Protein AF-A0A4S8PG21-F1 (afdb_monomer_lite)

InterPro domains:
  IPR003694 NAD(+) synthetase [TIGR00552] (1-95)
  IPR003694 NAD(+) synthetase [cd00553] (1-91)
  IPR014729 Rossmann-like alpha/beta/alpha sandwich fold [G3DSA:3.40.50.620] (1-98)
  IPR022310 NAD/GMP synthase [PF02540] (1-94)

Organism: NCBI:txid538378

pLDDT: mean 97.31, std 2.38, range [79.06, 98.81]

Structure (mmCIF, N/CA/C/O backbone):
data_AF-A0A4S8PG21-F1
#
_entry.id   AF-A0A4S8PG21-F1
#
loop_
_atom_site.group_PDB
_atom_site.id
_atom_site.type_symbol
_atom_site.label_atom_id
_atom_site.label_alt_id
_atom_site.label_comp_id
_atom_site.label_asym_id
_atom_site.label_entity_id
_atom_site.label_seq_id
_atom_site.pdbx_PDB_ins_code
_atom_site.Cartn_x
_atom_site.Cartn_y
_atom_site.Cartn_z
_atom_site.occupancy
_atom_site.B_iso_or_equiv
_atom_site.auth_seq_id
_atom_site.auth_comp_id
_atom_site.auth_asym_id
_atom_site.auth_atom_id
_atom_site.pdbx_PDB_model_num
ATOM 1 N N . THR A 1 1 ? 5.498 -3.771 -6.763 1.00 95.38 1 THR A N 1
ATOM 2 C CA . THR A 1 1 ? 6.843 -3.939 -7.378 1.00 95.38 1 THR A CA 1
ATOM 3 C C . THR A 1 1 ? 7.235 -2.722 -8.204 1.00 95.38 1 THR A C 1
ATOM 5 O O . THR A 1 1 ? 6.399 -2.183 -8.918 1.00 95.38 1 THR A O 1
ATOM 8 N N . LYS A 1 2 ? 8.489 -2.235 -8.109 1.00 96.62 2 LYS A N 1
ATOM 9 C CA . LYS A 1 2 ? 8.955 -1.109 -8.951 1.00 96.62 2 LYS A CA 1
ATOM 10 C C . LYS A 1 2 ? 9.051 -1.593 -10.400 1.00 96.62 2 LYS A C 1
ATOM 12 O O . LYS A 1 2 ? 9.660 -2.629 -10.626 1.00 96.62 2 LYS A O 1
ATOM 17 N N . PHE A 1 3 ? 8.435 -0.863 -11.329 1.00 97.06 3 PHE A N 1
ATOM 18 C CA . PHE A 1 3 ? 8.284 -1.260 -12.739 1.00 97.06 3 PHE A CA 1
ATOM 19 C C . PHE A 1 3 ? 7.438 -2.532 -12.987 1.00 97.06 3 PHE A C 1
ATOM 21 O O . PHE A 1 3 ? 7.423 -3.031 -14.105 1.00 97.06 3 PHE A O 1
ATOM 28 N N . GLY A 1 4 ? 6.743 -3.051 -11.964 1.00 97.50 4 GLY A N 1
ATOM 29 C CA . GLY A 1 4 ? 5.756 -4.133 -12.090 1.00 97.50 4 GLY A CA 1
ATOM 30 C C . GLY A 1 4 ? 4.332 -3.576 -12.054 1.00 97.50 4 GLY A C 1
ATOM 31 O O . GLY A 1 4 ? 4.010 -2.664 -12.801 1.00 97.50 4 GLY A O 1
ATOM 32 N N . ASP A 1 5 ? 3.518 -4.035 -11.103 1.00 97.50 5 ASP A N 1
ATOM 33 C CA . ASP A 1 5 ? 2.188 -3.488 -10.770 1.00 97.50 5 ASP A CA 1
ATOM 34 C C . ASP A 1 5 ? 2.170 -1.964 -10.541 1.00 97.50 5 ASP A C 1
ATOM 36 O O . ASP A 1 5 ? 1.148 -1.319 -10.746 1.00 97.50 5 ASP A O 1
ATOM 40 N N . GLY A 1 6 ? 3.301 -1.371 -10.145 1.00 96.31 6 GLY A N 1
ATOM 41 C CA . GLY A 1 6 ? 3.429 0.079 -9.996 1.00 96.31 6 GLY A CA 1
ATOM 42 C C . GLY A 1 6 ? 3.599 0.861 -11.308 1.00 96.31 6 GLY A C 1
ATOM 43 O O . GLY A 1 6 ? 3.629 2.087 -11.256 1.00 96.31 6 GLY A O 1
ATOM 44 N N . ALA A 1 7 ? 3.768 0.200 -12.459 1.00 97.62 7 ALA A N 1
ATOM 45 C CA . ALA A 1 7 ? 3.881 0.844 -13.768 1.00 97.62 7 ALA A CA 1
ATOM 46 C C . ALA A 1 7 ? 2.523 0.839 -14.483 1.00 97.62 7 ALA A C 1
ATOM 48 O O . ALA A 1 7 ? 2.102 -0.176 -15.032 1.00 97.62 7 ALA A O 1
ATOM 49 N N . ALA A 1 8 ? 1.848 1.985 -14.476 1.00 97.75 8 ALA A N 1
ATOM 50 C CA . ALA A 1 8 ? 0.565 2.193 -15.138 1.00 97.75 8 ALA A CA 1
ATOM 51 C C . ALA A 1 8 ? 0.458 3.638 -15.643 1.00 97.75 8 ALA A C 1
ATOM 53 O O . ALA A 1 8 ? 1.103 4.532 -15.094 1.00 97.75 8 ALA A O 1
ATOM 54 N N . ASP A 1 9 ? -0.395 3.868 -16.642 1.00 98.38 9 ASP A N 1
ATOM 55 C CA . ASP A 1 9 ? -0.626 5.208 -17.198 1.00 98.38 9 ASP A CA 1
ATOM 56 C C . ASP A 1 9 ? -1.527 6.070 -16.298 1.00 98.38 9 ASP A C 1
ATOM 58 O O . ASP A 1 9 ? -1.355 7.285 -16.204 1.00 98.38 9 ASP A O 1
ATOM 62 N N . VAL A 1 10 ? -2.500 5.447 -15.620 1.00 98.25 10 VAL A N 1
ATOM 63 C CA . VAL A 1 10 ? -3.492 6.120 -14.766 1.00 98.25 10 VAL A CA 1
ATOM 64 C C . VAL A 1 10 ? -3.705 5.328 -13.477 1.00 98.25 10 VAL A C 1
ATOM 66 O O . VAL A 1 10 ? -3.751 4.100 -13.490 1.00 98.25 10 VAL A O 1
ATOM 69 N N . LEU A 1 11 ? -3.883 6.039 -12.359 1.00 97.94 11 LEU A N 1
ATOM 70 C CA . LEU A 1 11 ? -4.090 5.468 -11.024 1.00 97.94 11 LEU A CA 1
ATOM 71 C C . LEU A 1 11 ? -5.439 5.929 -10.430 1.00 97.94 11 LEU A C 1
ATOM 73 O O . LEU A 1 11 ? -5.459 6.835 -9.595 1.00 97.94 11 LEU A O 1
ATOM 77 N N . PRO A 1 12 ? -6.581 5.328 -10.824 1.00 97.75 12 PRO A N 1
ATOM 78 C CA . PRO A 1 12 ? -7.916 5.810 -10.437 1.00 97.75 12 PRO A CA 1
ATOM 79 C C . PRO A 1 12 ? -8.229 5.655 -8.941 1.00 97.75 12 PRO A C 1
ATOM 81 O O . PRO A 1 12 ? -9.135 6.303 -8.431 1.00 97.75 12 PRO A O 1
ATOM 84 N N . LEU A 1 13 ? -7.481 4.803 -8.236 1.00 98.06 13 LEU A N 1
ATOM 85 C CA . LEU A 1 13 ? -7.642 4.563 -6.799 1.00 98.06 13 LEU A CA 1
ATOM 86 C C . LEU A 1 13 ? -6.684 5.404 -5.938 1.00 98.06 13 LEU A C 1
ATOM 88 O O . LEU A 1 13 ? -6.648 5.235 -4.720 1.00 98.06 13 LEU A O 1
ATOM 92 N N . SER A 1 14 ? -5.878 6.279 -6.551 1.00 97.50 14 SER A N 1
ATOM 93 C CA . SER A 1 14 ? -4.897 7.092 -5.830 1.00 97.50 14 SER A CA 1
ATOM 94 C C . SER A 1 14 ? -5.567 7.949 -4.748 1.00 97.50 14 SER A C 1
ATOM 96 O O . SER A 1 14 ? -6.588 8.589 -4.990 1.00 97.50 14 SER A O 1
ATOM 98 N N . GLY A 1 15 ? -4.989 7.953 -3.544 1.00 96.94 15 GLY A N 1
ATOM 99 C CA . GLY A 1 15 ? -5.501 8.693 -2.385 1.00 96.94 15 GLY A CA 1
ATOM 100 C C . GLY A 1 15 ? -6.585 7.979 -1.566 1.0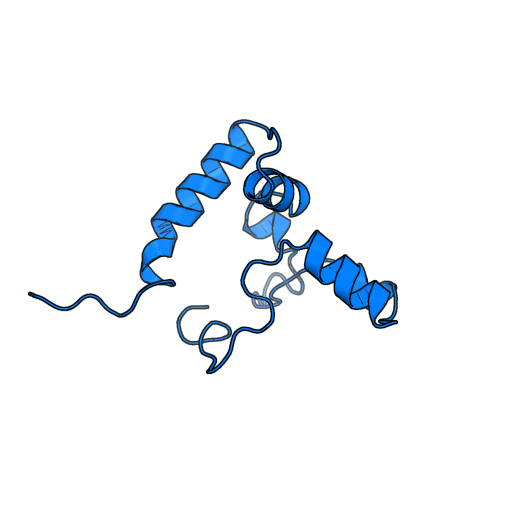0 96.94 15 GLY A C 1
ATOM 101 O O . GLY A 1 15 ? -6.985 8.496 -0.522 1.00 96.94 15 GLY A O 1
ATOM 102 N N . LEU A 1 16 ? -7.057 6.800 -1.984 1.00 98.56 16 LEU A N 1
ATOM 103 C CA . LEU A 1 16 ? -8.008 6.008 -1.200 1.00 98.56 16 LEU A CA 1
ATOM 104 C C . LEU A 1 16 ? -7.288 5.090 -0.201 1.00 98.56 16 LEU A C 1
ATOM 106 O O . LEU A 1 16 ? -6.348 4.381 -0.557 1.00 98.56 16 LEU A O 1
ATOM 110 N N . THR A 1 17 ? -7.777 5.068 1.042 1.00 98.75 17 THR A N 1
ATOM 111 C CA . THR A 1 17 ? -7.426 4.058 2.055 1.00 98.75 17 THR A CA 1
ATOM 112 C C . THR A 1 17 ? -8.056 2.706 1.712 1.00 98.75 17 THR A C 1
ATOM 114 O O . THR A 1 17 ? -8.999 2.632 0.912 1.00 98.75 17 THR A O 1
ATOM 117 N N . LYS A 1 18 ? -7.569 1.607 2.298 1.00 98.56 18 LYS A N 1
ATOM 118 C CA . LYS A 1 18 ? -8.052 0.255 1.982 1.00 98.56 18 LYS A CA 1
ATOM 119 C C . LYS A 1 18 ? -9.542 0.118 2.279 1.00 98.56 18 LYS A C 1
ATOM 121 O O . LYS A 1 18 ? -10.284 -0.394 1.438 1.00 98.56 18 LYS A O 1
ATOM 126 N N . ARG A 1 19 ? -10.007 0.637 3.415 1.00 98.56 19 ARG A N 1
ATOM 127 C CA . ARG A 1 19 ? -11.428 0.679 3.783 1.00 98.56 19 ARG A CA 1
ATOM 128 C C . ARG A 1 19 ? -12.265 1.515 2.819 1.00 98.56 19 ARG A C 1
ATOM 130 O O . ARG A 1 19 ? -13.393 1.133 2.530 1.00 98.56 19 ARG A O 1
ATOM 137 N N . ARG A 1 20 ? -11.724 2.600 2.250 1.00 98.62 20 ARG A N 1
ATOM 138 C CA . ARG A 1 20 ? -12.424 3.395 1.223 1.00 98.62 20 ARG A CA 1
ATOM 139 C C . ARG A 1 20 ? -12.539 2.647 -0.100 1.00 98.62 20 ARG A C 1
ATOM 141 O O . ARG A 1 20 ? -13.588 2.718 -0.731 1.00 98.62 20 ARG A O 1
ATOM 148 N N . VAL A 1 21 ? -11.515 1.887 -0.494 1.00 98.56 21 VAL A N 1
ATOM 149 C CA . VAL A 1 21 ? -11.601 0.988 -1.659 1.00 98.56 21 VAL A CA 1
ATOM 150 C C . VAL A 1 21 ? -12.678 -0.078 -1.439 1.00 98.56 21 VAL A C 1
ATOM 152 O O . VAL A 1 21 ? -13.488 -0.305 -2.335 1.00 98.56 21 VAL A O 1
ATOM 155 N N . ARG A 1 22 ? -12.744 -0.688 -0.243 1.00 98.56 22 ARG A N 1
ATOM 156 C CA . ARG A 1 22 ? -13.818 -1.637 0.104 1.00 98.56 22 ARG A CA 1
ATOM 157 C C . ARG A 1 22 ? -15.199 -0.974 0.037 1.00 98.56 22 ARG A C 1
ATOM 159 O O . ARG A 1 22 ? -16.075 -1.505 -0.632 1.00 98.56 22 ARG A O 1
ATOM 166 N N . GLY A 1 23 ? -15.361 0.212 0.628 1.00 98.50 23 GLY A N 1
ATOM 167 C CA . GLY A 1 23 ? -16.625 0.955 0.595 1.00 98.50 23 GLY A CA 1
ATOM 168 C C . GLY A 1 23 ? -17.079 1.328 -0.821 1.00 98.50 23 GLY A C 1
ATOM 169 O O . GLY A 1 23 ? -18.260 1.206 -1.139 1.00 98.50 23 GLY A O 1
ATOM 170 N N . LEU A 1 24 ? -16.150 1.714 -1.705 1.00 98.50 24 LEU A N 1
ATOM 171 C CA . LEU A 1 24 ? -16.455 1.940 -3.121 1.00 98.50 24 LEU A CA 1
ATOM 172 C C . LEU A 1 24 ? -16.913 0.647 -3.809 1.00 98.50 24 LEU A C 1
ATOM 174 O O . LEU A 1 24 ? -17.888 0.663 -4.554 1.00 98.50 24 LEU A O 1
ATOM 178 N N . ALA A 1 25 ? -16.236 -0.473 -3.555 1.00 98.50 25 ALA A N 1
ATOM 179 C CA . ALA A 1 25 ? -16.601 -1.757 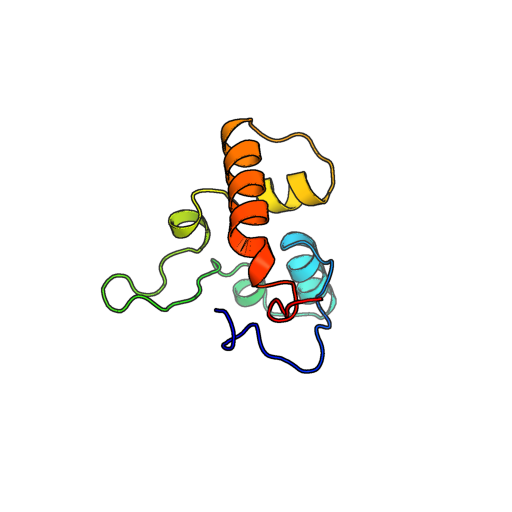-4.141 1.00 98.50 25 ALA A CA 1
ATOM 180 C C . ALA A 1 25 ? -17.991 -2.233 -3.675 1.00 98.50 25 ALA A C 1
ATOM 182 O O . ALA A 1 25 ? -18.787 -2.671 -4.504 1.00 98.50 25 ALA A O 1
ATOM 183 N N . GLU A 1 26 ? -18.322 -2.084 -2.387 1.00 98.31 26 GLU A N 1
ATOM 184 C CA . GLU A 1 26 ? -19.672 -2.362 -1.871 1.00 98.31 26 GLU A CA 1
ATOM 185 C C . GLU A 1 26 ? -20.720 -1.459 -2.524 1.00 98.31 26 GLU A C 1
ATOM 187 O O . GLU A 1 26 ? -21.764 -1.944 -2.957 1.00 98.31 26 GLU A O 1
ATOM 192 N N . HIS A 1 27 ? -20.431 -0.159 -2.652 1.00 98.31 27 HIS A N 1
ATOM 193 C CA . HIS A 1 27 ? -21.331 0.794 -3.302 1.00 98.31 27 HIS A CA 1
ATOM 194 C C . HIS A 1 27 ? -21.623 0.426 -4.765 1.00 98.31 27 HIS A C 1
ATOM 196 O O . HIS A 1 27 ? -22.740 0.615 -5.240 1.00 98.31 27 HIS A O 1
ATOM 202 N N . LEU A 1 28 ? -20.637 -0.139 -5.466 1.00 98.44 28 LEU A N 1
ATOM 203 C CA . LEU A 1 28 ? -20.769 -0.620 -6.844 1.00 98.44 28 LEU A CA 1
ATOM 204 C C . LEU A 1 28 ? -21.383 -2.029 -6.951 1.00 98.44 28 LEU A C 1
ATOM 206 O O . LEU A 1 28 ? -21.527 -2.543 -8.059 1.00 98.44 28 LEU A O 1
ATOM 210 N N . GLY A 1 29 ? -21.753 -2.660 -5.832 1.00 98.25 29 GLY A N 1
ATOM 211 C CA . GLY A 1 29 ? -22.393 -3.976 -5.812 1.00 98.25 29 GLY A CA 1
ATOM 212 C C . GLY A 1 29 ? -21.435 -5.154 -6.001 1.00 98.25 29 GLY A C 1
ATOM 213 O O . GLY A 1 29 ? -21.861 -6.222 -6.443 1.00 98.25 29 GLY A O 1
ATOM 214 N N . ALA A 1 30 ? -20.146 -4.989 -5.689 1.00 98.38 30 ALA A N 1
ATOM 215 C CA . ALA A 1 30 ? -19.190 -6.088 -5.751 1.00 98.38 30 ALA A CA 1
ATOM 216 C C . ALA A 1 30 ? -19.531 -7.195 -4.723 1.00 98.38 30 ALA A C 1
ATOM 218 O O . ALA A 1 30 ? -19.944 -6.887 -3.600 1.00 98.38 30 ALA A O 1
ATOM 219 N N . PRO A 1 31 ? -19.326 -8.483 -5.062 1.00 98.38 3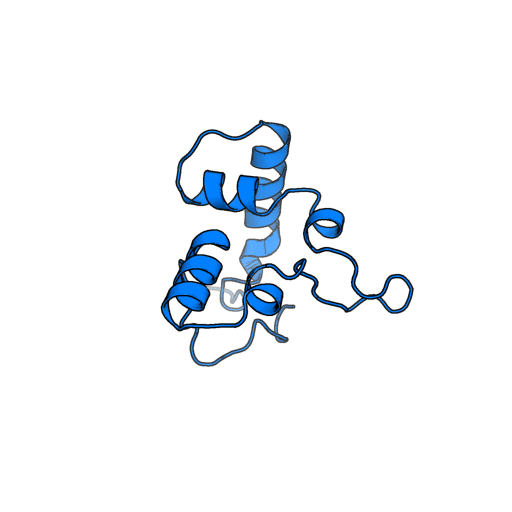1 PRO A N 1
ATOM 220 C CA . PRO A 1 31 ? -19.528 -9.596 -4.138 1.00 98.38 31 PRO A CA 1
ATOM 221 C C . PRO A 1 31 ? -18.738 -9.438 -2.832 1.00 98.38 31 PRO A C 1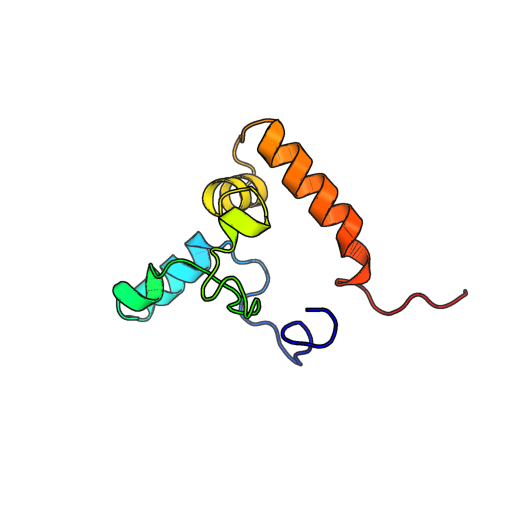
ATOM 223 O O . PRO A 1 31 ? -17.550 -9.108 -2.839 1.00 98.38 31 PRO A O 1
ATOM 226 N N . ARG A 1 32 ? -19.395 -9.692 -1.695 1.00 96.62 32 ARG A N 1
ATOM 227 C CA . ARG A 1 32 ? -18.821 -9.473 -0.356 1.00 96.62 32 ARG A CA 1
ATOM 228 C C . ARG A 1 32 ? -17.553 -10.298 -0.117 1.00 96.62 32 ARG A C 1
ATOM 230 O O . ARG A 1 32 ? -16.607 -9.810 0.490 1.00 96.62 32 ARG A O 1
ATOM 237 N N . ASP A 1 33 ? -17.525 -11.532 -0.595 1.00 97.62 33 ASP A N 1
ATOM 238 C CA . ASP A 1 33 ? -16.370 -12.428 -0.530 1.00 97.62 33 ASP A CA 1
ATOM 239 C C . ASP A 1 33 ? -15.154 -11.880 -1.293 1.00 97.62 33 ASP A C 1
ATOM 241 O O . ASP A 1 33 ? -14.028 -12.046 -0.830 1.00 97.62 33 ASP A O 1
ATOM 245 N N . LEU A 1 34 ? -15.364 -11.150 -2.394 1.00 97.19 34 LEU A N 1
ATOM 246 C CA . LEU A 1 34 ? -14.296 -10.435 -3.099 1.00 97.19 34 LEU A CA 1
ATOM 247 C C . LEU A 1 34 ? -13.866 -9.170 -2.354 1.00 97.19 34 LEU A C 1
ATOM 249 O O . LEU A 1 34 ? -12.670 -8.939 -2.177 1.00 97.19 34 LEU A O 1
ATOM 253 N N . VAL A 1 35 ? -14.825 -8.367 -1.885 1.00 98.12 35 VAL A N 1
ATOM 254 C CA . VAL A 1 35 ? -14.542 -7.115 -1.166 1.00 98.12 35 VAL A CA 1
ATOM 255 C C . VAL A 1 35 ? -13.737 -7.370 0.101 1.00 98.12 35 VAL A C 1
ATOM 257 O O . VAL A 1 35 ? -12.818 -6.607 0.396 1.00 98.12 35 VAL A O 1
ATOM 260 N N . PHE A 1 36 ? -14.070 -8.423 0.851 1.00 97.19 36 PHE A N 1
ATOM 261 C CA . PHE A 1 36 ? -13.479 -8.739 2.153 1.00 97.19 36 PHE A CA 1
ATOM 262 C C . PHE A 1 36 ? -12.420 -9.844 2.114 1.00 97.19 36 PHE A C 1
ATOM 264 O O . PHE A 1 36 ? -11.907 -10.216 3.168 1.00 97.19 36 PHE A O 1
ATOM 271 N N . LYS A 1 37 ? -12.028 -10.320 0.923 1.00 97.94 37 LYS A N 1
ATOM 272 C CA . LYS A 1 37 ? -10.912 -11.262 0.771 1.00 97.94 37 LYS A CA 1
ATOM 273 C C . LYS A 1 37 ? -9.656 -10.732 1.479 1.00 97.94 37 LYS A C 1
ATOM 275 O O . LYS A 1 37 ? -9.370 -9.528 1.442 1.00 97.94 37 LYS A O 1
ATOM 280 N N . VAL A 1 38 ? -8.912 -11.647 2.109 1.00 98.06 38 VAL A N 1
ATOM 281 C CA . VAL A 1 38 ? -7.600 -11.364 2.711 1.00 98.06 38 VAL A CA 1
ATOM 282 C C . VAL A 1 38 ? -6.652 -10.861 1.612 1.00 98.06 38 VAL A C 1
ATOM 284 O O . VAL A 1 38 ? -6.450 -11.575 0.625 1.00 98.06 38 VAL A O 1
ATOM 287 N N . PRO A 1 39 ? -6.108 -9.635 1.724 1.00 98.19 39 PRO A N 1
ATOM 288 C CA . PRO A 1 39 ? -5.182 -9.108 0.729 1.00 98.19 39 PRO A CA 1
ATOM 289 C C . PRO A 1 39 ? -3.860 -9.881 0.721 1.00 98.19 39 PRO A C 1
ATOM 291 O O . PRO A 1 39 ? -3.302 -10.191 1.775 1.00 98.19 39 PRO A O 1
ATOM 294 N N . THR A 1 40 ? -3.378 -10.188 -0.477 1.00 97.88 40 THR A N 1
ATOM 295 C CA . THR A 1 40 ? -2.096 -10.853 -0.712 1.00 97.88 40 THR A CA 1
ATOM 296 C C . THR A 1 40 ? -1.577 -10.476 -2.096 1.00 97.88 40 THR A C 1
ATOM 298 O O . THR A 1 40 ? -2.363 -10.357 -3.043 1.00 97.88 40 THR A O 1
ATOM 301 N N . ALA A 1 41 ? -0.261 -10.311 -2.220 1.00 96.56 41 ALA A N 1
ATOM 302 C CA . ALA A 1 41 ? 0.420 -10.190 -3.506 1.00 96.56 41 ALA A CA 1
ATOM 303 C C . ALA A 1 41 ? 0.634 -11.543 -4.217 1.00 96.56 41 ALA A C 1
ATOM 305 O O . ALA A 1 41 ? 0.864 -11.545 -5.423 1.00 96.56 41 ALA A O 1
ATOM 306 N N . ASP A 1 42 ? 0.568 -12.661 -3.481 1.00 96.31 42 ASP A N 1
ATOM 307 C CA . ASP A 1 42 ? 0.730 -14.036 -3.985 1.00 96.31 42 ASP A CA 1
ATOM 308 C C . ASP A 1 42 ? 1.986 -14.254 -4.859 1.00 96.31 42 ASP A C 1
ATOM 310 O O . ASP A 1 42 ? 1.919 -14.746 -5.983 1.00 96.31 42 ASP A O 1
ATOM 314 N N . LEU A 1 43 ? 3.152 -13.825 -4.356 1.00 93.19 43 LEU A N 1
ATOM 315 C CA . LEU A 1 43 ? 4.421 -13.848 -5.106 1.00 93.19 43 LEU A CA 1
ATOM 316 C C . LEU A 1 43 ? 5.427 -14.910 -4.630 1.00 93.19 43 LEU A C 1
ATOM 318 O O . LEU A 1 43 ? 6.395 -15.186 -5.337 1.00 93.19 43 LEU A O 1
ATOM 322 N N . GLU A 1 44 ? 5.257 -15.460 -3.425 1.00 91.25 44 GLU A N 1
ATOM 323 C CA . GLU A 1 44 ? 6.224 -16.369 -2.796 1.00 91.25 44 GLU A CA 1
ATOM 324 C C . GLU A 1 44 ? 5.854 -17.834 -3.094 1.00 91.25 44 GLU A C 1
ATOM 326 O O . GLU A 1 44 ? 4.883 -18.346 -2.545 1.00 91.25 44 GLU A O 1
ATOM 331 N N . SER A 1 45 ? 6.638 -18.541 -3.922 1.00 93.38 45 SER A N 1
ATOM 332 C CA . SER A 1 45 ? 6.378 -19.960 -4.246 1.00 93.38 45 SER A CA 1
ATOM 333 C C . SER A 1 45 ? 6.368 -20.873 -3.015 1.00 93.38 45 SER A C 1
ATOM 335 O O . SER A 1 45 ? 5.588 -21.820 -2.955 1.00 93.38 45 SER A O 1
ATOM 337 N N . ASP A 1 46 ? 7.218 -20.572 -2.030 1.00 94.94 46 ASP A N 1
ATOM 338 C CA . ASP A 1 46 ? 7.348 -21.354 -0.794 1.00 94.94 46 ASP A CA 1
ATOM 339 C C . ASP A 1 46 ? 6.311 -20.952 0.275 1.00 94.94 46 ASP A C 1
ATOM 341 O O . ASP A 1 46 ? 6.186 -21.615 1.305 1.00 94.94 46 ASP A O 1
ATOM 345 N N . ALA A 1 47 ? 5.558 -19.873 0.036 1.00 93.31 47 ALA A N 1
ATOM 346 C CA . ALA A 1 47 ? 4.518 -19.357 0.922 1.00 93.31 47 ALA A CA 1
ATOM 347 C C . ALA A 1 47 ? 3.368 -18.738 0.094 1.00 93.31 47 ALA A C 1
ATOM 349 O O . ALA A 1 47 ? 3.191 -17.514 0.084 1.00 93.31 47 ALA A O 1
ATOM 350 N N . PRO A 1 48 ? 2.583 -19.565 -0.623 1.00 95.25 48 PRO A N 1
ATOM 351 C CA . PRO A 1 48 ? 1.506 -19.079 -1.478 1.00 95.25 48 PRO A CA 1
ATOM 352 C C . PRO A 1 48 ? 0.434 -18.354 -0.662 1.00 95.25 48 PRO A C 1
ATOM 354 O O . PRO A 1 48 ? 0.147 -18.720 0.480 1.00 95.25 48 PRO A O 1
ATOM 357 N N . LEU A 1 49 ? -0.179 -17.335 -1.266 1.00 95.81 49 LEU A N 1
ATOM 358 C CA . LEU A 1 49 ? -1.234 -16.504 -0.676 1.00 95.81 49 LEU A CA 1
ATOM 359 C C . LEU A 1 49 ? -0.860 -15.868 0.670 1.00 95.81 49 LEU A C 1
ATOM 361 O O . LEU A 1 49 ? -1.746 -15.533 1.461 1.00 95.81 49 LEU A O 1
ATOM 365 N N . ARG A 1 50 ? 0.440 -15.682 0.935 1.00 97.00 50 ARG A N 1
ATOM 366 C CA . ARG A 1 50 ? 0.915 -15.052 2.165 1.00 97.00 50 ARG A CA 1
ATOM 367 C C . ARG A 1 50 ? 0.241 -13.683 2.357 1.00 97.00 50 ARG A C 1
ATOM 369 O O . ARG A 1 50 ? 0.339 -12.846 1.452 1.00 97.00 50 ARG A O 1
ATOM 376 N N . PRO A 1 51 ? -0.448 -13.444 3.487 1.00 97.88 51 PRO A N 1
ATOM 377 C CA . PRO A 1 51 ? -1.136 -12.184 3.735 1.00 97.88 51 PRO A CA 1
ATOM 378 C C . PRO A 1 51 ? -0.188 -10.989 3.710 1.00 97.88 51 PRO A C 1
ATOM 380 O O . PRO A 1 51 ? 0.920 -11.043 4.246 1.00 97.88 51 PRO A O 1
ATOM 383 N N . ASP A 1 52 ? -0.653 -9.878 3.144 1.00 97.75 52 ASP A N 1
ATOM 384 C CA . ASP A 1 52 ? 0.129 -8.639 3.101 1.00 97.75 52 ASP A CA 1
ATOM 385 C C . ASP A 1 52 ? 0.500 -8.164 4.517 1.00 97.75 52 ASP A C 1
ATOM 387 O O . ASP A 1 52 ? 1.626 -7.733 4.760 1.00 97.75 52 ASP A O 1
ATOM 391 N N . GLU A 1 53 ? -0.421 -8.290 5.474 1.00 97.94 53 GLU A N 1
ATOM 392 C CA . GLU A 1 53 ? -0.209 -7.871 6.866 1.00 97.94 53 GLU A CA 1
ATOM 393 C C . GLU A 1 53 ? 0.899 -8.679 7.561 1.00 97.94 53 GLU A C 1
ATOM 395 O O . GLU A 1 53 ? 1.661 -8.113 8.346 1.00 97.94 53 GLU A O 1
ATOM 400 N N . ASP A 1 54 ? 1.080 -9.954 7.199 1.00 96.88 54 ASP A N 1
ATOM 401 C CA . ASP A 1 54 ? 2.176 -10.795 7.702 1.00 96.88 54 ASP A CA 1
ATOM 402 C C . ASP A 1 54 ? 3.529 -10.382 7.105 1.00 96.88 54 ASP A C 1
ATOM 404 O O . ASP A 1 54 ? 4.573 -10.491 7.753 1.00 96.88 54 ASP A O 1
ATOM 408 N N . VAL A 1 55 ? 3.534 -9.916 5.853 1.00 95.44 55 VAL A N 1
ATOM 409 C CA . VAL A 1 55 ? 4.740 -9.414 5.178 1.00 95.44 55 VAL A CA 1
ATOM 410 C C . VAL A 1 55 ? 5.146 -8.059 5.757 1.00 95.44 55 VAL A C 1
ATOM 412 O O . VAL A 1 55 ? 6.318 -7.830 6.069 1.00 95.44 55 VAL A O 1
ATOM 415 N N . TYR A 1 56 ? 4.188 -7.147 5.916 1.00 94.75 56 TYR A N 1
ATOM 416 C CA . TYR A 1 56 ? 4.460 -5.789 6.374 1.00 94.75 56 TYR A CA 1
ATOM 417 C C . TYR A 1 56 ? 4.588 -5.689 7.893 1.00 94.75 56 TYR A C 1
ATOM 419 O O . TYR A 1 56 ? 5.311 -4.815 8.374 1.00 94.75 56 TYR A O 1
ATOM 427 N N . GLY A 1 57 ? 3.980 -6.592 8.661 1.00 96.94 57 GLY A N 1
ATOM 428 C CA . GLY A 1 57 ? 3.955 -6.543 10.125 1.00 96.94 57 GLY A CA 1
ATOM 429 C C . GLY A 1 57 ? 3.122 -5.382 10.679 1.00 96.94 57 GLY A C 1
ATOM 430 O O . GLY A 1 57 ? 3.414 -4.901 11.770 1.00 96.94 57 GLY A O 1
ATOM 431 N N . VAL A 1 58 ? 2.150 -4.899 9.902 1.00 98.06 58 VAL A N 1
ATOM 432 C CA . VAL A 1 58 ? 1.156 -3.873 10.259 1.00 98.06 58 VAL A CA 1
ATOM 433 C C . VAL A 1 58 ? -0.159 -4.205 9.567 1.00 98.06 58 VAL A C 1
ATOM 435 O O . VAL A 1 58 ? -0.147 -4.717 8.445 1.00 98.06 58 VAL A O 1
ATOM 438 N N . THR A 1 59 ? -1.278 -3.902 10.223 1.00 98.56 59 THR A N 1
ATOM 439 C CA . THR A 1 59 ? -2.607 -4.160 9.659 1.00 98.56 59 THR A CA 1
ATOM 440 C C . THR A 1 59 ? -3.031 -3.054 8.695 1.00 98.56 59 THR A C 1
ATOM 442 O O . THR A 1 59 ? -2.552 -1.918 8.768 1.00 98.56 59 THR A O 1
ATOM 445 N N . TYR A 1 60 ? -3.968 -3.351 7.797 1.00 98.50 60 TYR A N 1
ATOM 446 C CA . TYR A 1 60 ? -4.602 -2.324 6.976 1.00 98.50 60 TYR A CA 1
ATOM 447 C C . TYR A 1 60 ? -5.408 -1.328 7.802 1.00 98.50 60 TYR A C 1
ATOM 449 O O . TYR A 1 60 ? -5.505 -0.176 7.392 1.00 98.50 60 TYR A O 1
ATOM 457 N N . ASP A 1 61 ? -5.946 -1.730 8.954 1.00 98.56 61 ASP A N 1
ATOM 458 C CA . ASP A 1 61 ? -6.647 -0.800 9.835 1.00 98.56 61 ASP A CA 1
ATOM 459 C C . ASP A 1 61 ? -5.694 0.218 10.465 1.00 98.56 61 ASP A C 1
ATOM 461 O O . ASP A 1 61 ? -6.012 1.406 10.451 1.00 98.56 61 ASP A O 1
ATOM 465 N N . ASP A 1 62 ? -4.497 -0.199 10.897 1.00 98.62 62 ASP A N 1
ATOM 466 C CA . ASP A 1 62 ? -3.456 0.729 11.364 1.00 98.62 62 ASP A CA 1
ATOM 467 C C . ASP A 1 62 ? -3.019 1.694 10.252 1.00 98.62 62 ASP A C 1
ATOM 469 O O . ASP A 1 62 ? -2.854 2.893 10.479 1.00 98.62 62 ASP A O 1
ATOM 473 N N . ILE A 1 63 ? -2.825 1.182 9.031 1.00 98.62 63 ILE A N 1
ATOM 474 C CA . ILE A 1 63 ? -2.431 2.000 7.874 1.00 98.62 63 ILE A CA 1
ATOM 475 C C . ILE A 1 63 ? -3.531 3.007 7.527 1.00 98.62 63 ILE A C 1
ATOM 477 O O . ILE A 1 63 ? -3.243 4.181 7.287 1.00 98.62 63 ILE A O 1
ATOM 481 N N . ASP A 1 64 ? -4.785 2.567 7.493 1.00 98.81 64 ASP A N 1
ATOM 482 C CA . ASP A 1 64 ? -5.919 3.423 7.172 1.00 98.81 64 ASP A CA 1
ATOM 483 C C . ASP A 1 64 ? -6.139 4.483 8.255 1.00 98.81 64 ASP A C 1
ATOM 485 O O . ASP A 1 64 ? -6.367 5.645 7.926 1.00 98.81 64 ASP A O 1
ATOM 489 N N . ASP A 1 65 ? -6.030 4.115 9.534 1.00 98.81 65 ASP A N 1
ATOM 490 C CA . ASP A 1 65 ? -6.123 5.053 10.651 1.00 98.81 65 ASP A CA 1
ATOM 491 C C . ASP A 1 65 ? -4.997 6.091 10.602 1.00 98.81 65 ASP A C 1
ATOM 493 O O . ASP A 1 65 ? -5.275 7.288 10.698 1.00 98.81 65 ASP A O 1
ATOM 497 N N . PHE A 1 66 ? -3.757 5.670 10.336 1.00 98.62 66 PHE A N 1
ATOM 498 C CA . PHE A 1 66 ? -2.628 6.578 10.126 1.00 98.62 66 PHE A CA 1
ATOM 499 C C . PHE A 1 66 ? -2.895 7.588 9.001 1.00 98.62 66 PHE A C 1
ATOM 501 O O . PHE A 1 66 ? -2.714 8.793 9.183 1.00 98.62 66 PHE A O 1
ATOM 508 N N . LEU A 1 67 ? -3.348 7.114 7.836 1.00 98.50 67 LEU A N 1
ATOM 509 C CA . LEU A 1 67 ? -3.618 7.961 6.669 1.00 98.50 67 LEU A CA 1
ATOM 510 C C . LEU A 1 67 ? -4.841 8.872 6.859 1.00 98.50 67 LEU A C 1
ATOM 512 O O . LEU A 1 67 ? -4.936 9.915 6.213 1.00 98.50 67 LEU A O 1
ATOM 516 N N . GLU A 1 68 ? -5.766 8.504 7.745 1.00 98.44 68 GLU A N 1
ATOM 517 C CA . GLU A 1 68 ? -6.945 9.295 8.114 1.00 98.44 68 GLU A CA 1
ATOM 518 C C . GLU A 1 68 ? -6.696 10.230 9.312 1.00 98.44 68 GLU A C 1
ATOM 520 O O . GLU A 1 68 ? -7.620 10.917 9.747 1.00 98.44 68 GLU A O 1
ATOM 525 N N . GLY A 1 69 ? -5.465 10.290 9.832 1.00 98.00 69 GLY A N 1
ATOM 526 C CA . GLY A 1 69 ? -5.087 11.160 10.950 1.00 98.00 69 GLY A CA 1
ATOM 527 C C . GLY A 1 69 ? -5.626 10.704 12.309 1.00 98.00 69 GLY A C 1
ATOM 528 O O . GLY A 1 69 ? -5.733 11.508 13.235 1.00 98.00 69 GLY A O 1
ATOM 529 N N . LYS A 1 70 ? -5.995 9.428 12.432 1.00 98.62 70 LYS A N 1
ATOM 530 C CA . LY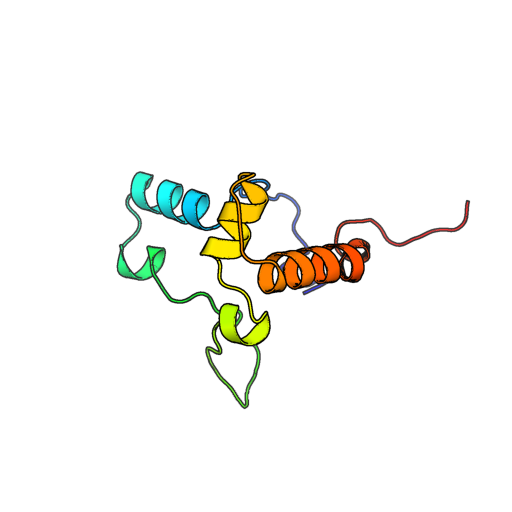S A 1 70 ? -6.440 8.807 13.681 1.00 98.62 70 LYS A CA 1
ATOM 531 C C . LYS A 1 70 ? -5.233 8.323 14.499 1.00 98.62 70 LYS A C 1
ATOM 533 O O . LYS A 1 70 ? -4.172 8.052 13.935 1.00 98.62 70 LYS A O 1
ATOM 538 N N . PRO A 1 71 ? -5.367 8.227 15.834 1.00 97.88 71 PRO A N 1
ATOM 539 C CA . PRO A 1 71 ? -4.304 7.695 16.678 1.00 97.88 71 PRO A CA 1
ATOM 540 C C . PRO A 1 71 ? -4.070 6.207 16.395 1.00 97.88 71 PRO A C 1
ATOM 542 O O . PRO A 1 71 ? -5.025 5.450 16.248 1.00 97.88 71 PRO A O 1
ATOM 545 N N . ILE A 1 72 ? -2.802 5.794 16.392 1.00 98.50 72 ILE A N 1
ATOM 546 C CA . ILE A 1 72 ? -2.375 4.396 16.251 1.00 98.50 72 ILE A CA 1
ATOM 547 C C . ILE A 1 72 ? -1.269 4.072 17.259 1.00 98.50 72 ILE A C 1
ATOM 549 O O . ILE A 1 72 ? -0.685 4.971 17.868 1.00 98.50 72 ILE A O 1
ATOM 553 N N . GLY A 1 73 ? -0.967 2.786 17.441 1.00 98.31 73 GLY A N 1
ATOM 554 C CA . GLY A 1 73 ? 0.126 2.354 18.310 1.00 98.31 73 GLY A CA 1
ATOM 555 C C . GLY A 1 73 ? 1.505 2.770 17.785 1.00 98.31 73 GLY A C 1
ATOM 556 O O . GLY A 1 73 ? 1.768 2.724 16.583 1.00 98.31 73 GLY A O 1
ATOM 557 N N . GLU A 1 74 ? 2.418 3.096 18.703 1.00 98.38 74 GLU A N 1
ATOM 558 C CA . GLU A 1 74 ? 3.798 3.496 18.382 1.00 98.38 74 GLU A CA 1
ATOM 559 C C . GLU A 1 74 ? 4.541 2.495 17.468 1.00 98.38 74 GLU A C 1
ATOM 561 O O . GLU A 1 74 ? 5.162 2.931 16.496 1.00 98.38 74 GLU A O 1
ATOM 566 N N . PRO A 1 75 ? 4.457 1.159 17.676 1.00 98.25 75 PRO A N 1
ATOM 567 C CA . PRO A 1 75 ? 5.132 0.211 16.789 1.00 98.25 75 PRO A CA 1
ATOM 568 C C . PRO A 1 75 ? 4.645 0.294 15.335 1.00 98.25 75 PRO A C 1
ATOM 570 O O . PRO A 1 75 ? 5.459 0.256 14.409 1.00 98.25 75 PRO A O 1
ATOM 573 N N . ALA A 1 76 ? 3.332 0.448 15.130 1.00 98.56 76 ALA A N 1
ATOM 574 C CA . ALA A 1 76 ? 2.742 0.581 13.802 1.00 98.56 76 ALA A CA 1
ATOM 575 C C . ALA A 1 76 ? 3.149 1.908 13.150 1.00 98.56 76 ALA A C 1
ATOM 577 O O . ALA A 1 76 ? 3.561 1.921 11.989 1.00 98.56 76 ALA A O 1
ATOM 578 N N . PHE A 1 77 ? 3.138 3.005 13.915 1.00 98.62 77 PHE A N 1
ATOM 579 C CA . PHE A 1 77 ? 3.569 4.322 13.446 1.00 98.62 77 PHE A CA 1
ATOM 580 C C . PHE A 1 77 ? 5.003 4.286 12.910 1.00 98.62 77 PHE A C 1
ATOM 582 O O . PHE A 1 77 ? 5.256 4.677 11.767 1.00 98.62 77 PHE A O 1
ATOM 589 N N . GLN A 1 78 ? 5.938 3.750 13.700 1.00 98.50 78 GLN A N 1
ATOM 590 C CA . GLN A 1 78 ? 7.345 3.655 13.306 1.00 98.50 78 GLN A CA 1
ATOM 591 C C . GLN A 1 78 ? 7.531 2.772 12.073 1.00 98.50 78 GLN A C 1
ATOM 593 O O . GLN A 1 78 ? 8.274 3.128 11.155 1.00 98.50 78 GLN A O 1
ATOM 598 N N . ARG A 1 79 ? 6.821 1.640 12.006 1.00 98.50 79 ARG A N 1
ATOM 599 C CA . ARG A 1 79 ? 6.867 0.734 10.855 1.00 98.50 79 ARG A CA 1
ATOM 600 C C . ARG A 1 79 ? 6.380 1.412 9.575 1.00 98.50 79 ARG A C 1
ATOM 602 O O . ARG A 1 79 ? 7.056 1.311 8.547 1.00 98.50 79 ARG A O 1
ATOM 609 N N . ILE A 1 80 ? 5.250 2.117 9.633 1.00 98.69 80 ILE A N 1
ATOM 610 C CA . ILE A 1 80 ? 4.670 2.839 8.494 1.00 98.69 80 ILE A CA 1
ATOM 611 C C . ILE A 1 80 ? 5.614 3.953 8.033 1.00 98.69 80 ILE A C 1
ATOM 613 O O . ILE A 1 80 ? 5.940 4.023 6.845 1.00 98.69 80 ILE A O 1
ATOM 617 N N . LEU A 1 81 ? 6.116 4.782 8.954 1.00 98.38 81 LEU A N 1
ATOM 618 C CA . LEU A 1 81 ? 7.001 5.900 8.625 1.00 98.38 81 LEU A CA 1
ATOM 619 C C . LEU A 1 81 ? 8.326 5.423 8.016 1.00 98.38 81 LEU A C 1
ATOM 621 O O . LEU A 1 81 ? 8.727 5.908 6.955 1.00 98.38 81 LEU A O 1
ATOM 625 N N . ALA A 1 82 ? 8.978 4.437 8.637 1.00 98.50 82 ALA A N 1
ATOM 626 C CA . ALA A 1 82 ? 10.224 3.868 8.129 1.00 98.50 82 ALA A CA 1
ATOM 627 C C . ALA A 1 82 ? 10.037 3.278 6.723 1.00 98.50 82 ALA A C 1
ATOM 629 O O . ALA A 1 82 ? 10.840 3.536 5.823 1.00 98.50 82 ALA A O 1
ATOM 630 N N . THR A 1 83 ? 8.936 2.552 6.498 1.00 98.44 83 THR A N 1
ATOM 631 C CA . THR A 1 83 ? 8.601 1.987 5.183 1.00 98.44 83 THR A CA 1
ATOM 632 C C . THR A 1 83 ? 8.332 3.083 4.157 1.00 98.44 83 THR A C 1
ATOM 634 O O . THR A 1 83 ? 8.811 2.996 3.022 1.00 98.44 83 THR A O 1
ATOM 637 N N . HIS A 1 84 ? 7.611 4.143 4.536 1.00 98.44 84 HIS A N 1
ATOM 638 C CA . HIS A 1 84 ? 7.355 5.282 3.662 1.00 98.44 84 HIS A CA 1
ATOM 639 C C . HIS A 1 84 ? 8.672 5.916 3.205 1.00 98.44 84 HIS A C 1
ATOM 641 O O . HIS A 1 84 ? 8.902 6.030 2.000 1.00 98.44 84 HIS A O 1
ATOM 647 N N . VAL A 1 85 ? 9.571 6.253 4.131 1.00 98.50 85 VAL A N 1
ATOM 648 C CA . VAL A 1 85 ? 10.874 6.858 3.811 1.00 98.50 85 VAL A CA 1
ATOM 649 C C . VAL A 1 85 ? 11.715 5.929 2.932 1.00 98.50 85 VAL A C 1
ATOM 651 O O . VAL A 1 85 ? 12.158 6.335 1.856 1.00 98.50 85 VAL A O 1
ATOM 654 N N . ALA A 1 86 ? 11.867 4.660 3.319 1.00 98.44 86 ALA A N 1
ATOM 655 C CA . ALA A 1 86 ? 12.688 3.692 2.588 1.00 98.44 86 ALA A CA 1
ATOM 656 C C . ALA A 1 86 ? 12.213 3.470 1.139 1.00 98.44 86 ALA A C 1
ATOM 658 O O . ALA A 1 86 ? 13.007 3.186 0.239 1.00 98.44 86 ALA A O 1
ATOM 659 N N . THR A 1 87 ? 10.913 3.625 0.884 1.00 98.25 87 THR A N 1
ATOM 660 C CA . THR A 1 87 ? 10.301 3.397 -0.433 1.00 98.25 87 THR A CA 1
ATOM 661 C C . THR A 1 87 ? 10.095 4.668 -1.257 1.00 98.25 87 THR A C 1
ATOM 663 O O . THR A 1 87 ? 9.503 4.586 -2.333 1.00 98.25 87 THR A O 1
ATOM 666 N N . ALA A 1 88 ? 10.595 5.831 -0.820 1.00 98.31 88 ALA A N 1
ATOM 667 C CA . ALA A 1 88 ? 10.431 7.104 -1.535 1.00 98.31 88 ALA A CA 1
ATOM 668 C C . ALA A 1 88 ? 10.847 7.025 -3.018 1.00 98.31 88 ALA A C 1
ATOM 670 O O . ALA A 1 88 ? 10.140 7.515 -3.895 1.00 98.31 88 ALA A O 1
ATOM 671 N N . HIS A 1 89 ? 11.915 6.284 -3.322 1.00 98.00 89 HIS A N 1
ATOM 672 C CA . HIS A 1 89 ? 12.415 6.030 -4.681 1.00 98.00 89 HIS A CA 1
ATOM 673 C C . HIS A 1 89 ? 11.445 5.268 -5.612 1.00 98.00 89 HIS A C 1
ATOM 675 O O . HIS A 1 89 ? 11.739 5.105 -6.801 1.00 98.00 89 HIS A O 1
ATOM 681 N N . LYS A 1 90 ? 10.346 4.712 -5.084 1.00 98.06 90 LYS A N 1
ATOM 682 C CA . LYS A 1 90 ? 9.279 4.064 -5.865 1.00 98.06 90 LYS A CA 1
ATOM 683 C C . LYS A 1 90 ? 8.163 5.041 -6.252 1.00 98.06 90 LYS A C 1
ATOM 685 O O . LYS A 1 90 ? 7.362 4.701 -7.109 1.00 98.06 90 LYS A O 1
ATOM 690 N N . ARG A 1 91 ? 8.110 6.224 -5.627 1.00 97.62 91 ARG A N 1
ATOM 691 C CA . ARG A 1 91 ? 7.094 7.273 -5.847 1.00 97.62 91 ARG A CA 1
ATOM 692 C C . ARG A 1 91 ? 7.647 8.511 -6.561 1.00 97.62 91 ARG A C 1
ATOM 694 O O . ARG A 1 91 ? 6.964 9.523 -6.644 1.00 97.62 91 ARG A O 1
ATOM 701 N N . ALA A 1 92 ? 8.881 8.441 -7.048 1.00 96.75 92 ALA A N 1
ATOM 702 C CA . ALA A 1 92 ? 9.554 9.515 -7.766 1.00 96.75 92 ALA A CA 1
ATOM 703 C C . ALA A 1 92 ? 10.174 8.978 -9.060 1.00 96.75 92 ALA A C 1
ATOM 705 O O . ALA A 1 92 ? 10.456 7.779 -9.175 1.00 96.75 92 ALA A O 1
ATOM 706 N N . LEU A 1 93 ? 10.418 9.879 -10.014 1.00 96.69 93 LEU A N 1
ATOM 707 C CA . LEU A 1 93 ? 11.229 9.571 -11.189 1.00 96.69 93 LEU A CA 1
ATOM 708 C C . LEU A 1 93 ? 12.663 9.190 -10.772 1.00 96.69 93 LEU A C 1
ATOM 710 O O . LEU A 1 93 ? 13.109 9.569 -9.682 1.00 96.69 93 LEU A O 1
ATOM 714 N N . PRO A 1 94 ? 13.398 8.434 -11.609 1.00 95.81 94 PRO A N 1
ATOM 715 C CA . PRO A 1 94 ? 14.811 8.163 -11.368 1.00 95.81 94 PRO A CA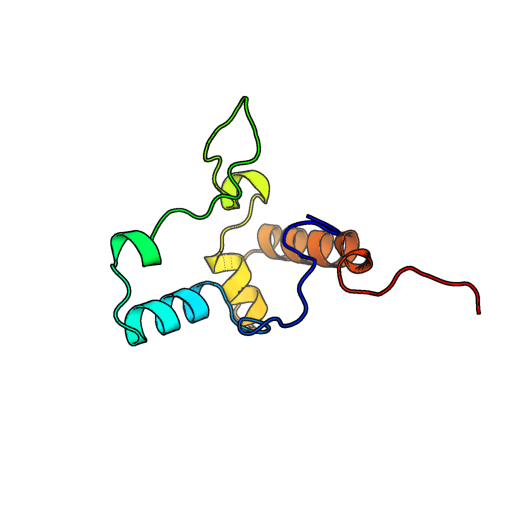 1
ATOM 716 C C . PRO A 1 94 ? 15.602 9.454 -11.123 1.00 95.81 94 PRO A C 1
ATOM 718 O O . PRO A 1 94 ? 15.439 10.438 -11.844 1.00 95.81 94 PRO A O 1
ATOM 721 N N . LEU A 1 95 ? 16.461 9.439 -10.101 1.00 94.69 95 LEU A N 1
ATOM 722 C CA . LEU A 1 95 ? 17.317 10.580 -9.787 1.00 94.69 95 LEU A CA 1
ATOM 723 C C . LEU A 1 95 ? 18.258 10.860 -10.959 1.00 94.69 95 LEU A C 1
ATOM 725 O O . LEU A 1 95 ? 18.890 9.945 -11.485 1.00 94.69 95 LEU A O 1
ATOM 729 N N . SER A 1 96 ? 18.354 12.131 -11.332 1.00 94.12 96 SER A N 1
ATOM 730 C CA . SER A 1 96 ? 19.301 12.631 -12.326 1.00 94.12 96 SER A CA 1
ATOM 731 C C . SER A 1 96 ? 20.150 13.731 -11.681 1.00 94.12 96 SER A C 1
ATOM 733 O O . SER A 1 96 ? 19.621 14.459 -10.835 1.00 94.12 96 SER A O 1
ATOM 735 N N . PRO A 1 97 ? 21.446 13.850 -12.024 1.00 93.38 97 PRO A N 1
ATOM 736 C CA . PRO A 1 97 ? 22.256 14.995 -11.614 1.00 93.38 97 PRO A CA 1
ATOM 737 C C . PRO A 1 97 ? 21.610 16.316 -12.053 1.00 93.38 97 PRO A C 1
ATOM 739 O O . PRO A 1 97 ? 20.934 16.348 -13.084 1.00 93.38 97 PRO A O 1
ATOM 742 N N . GLN A 1 98 ? 21.818 17.375 -11.266 1.00 79.06 98 GLN A N 1
ATOM 743 C CA . GLN A 1 98 ? 21.435 18.743 -11.634 1.00 79.06 98 GLN A CA 1
ATOM 744 C C . GLN A 1 98 ? 22.568 19.463 -12.355 1.00 79.06 98 GLN A C 1
ATOM 746 O O . GLN A 1 98 ? 23.740 19.196 -12.002 1.00 79.06 98 GLN A O 1
#

Foldseek 3Di:
DQVPVLDDPDDPCPLDQLVRVLVVCVVVVHDPCVSPPQDDPQDDPVDGRPGPCNVQVEDSVQVRCVSVVHDDDPVNVVSVVVVCVVCVCSVDDDDDDD

Sequence (98 aa):
TKFGDGAADVLPLSGLTKRRVRGLAEHLGAPRDLVFKVPTADLESDAPLRPDEDVYGVTYDDIDDFLEGKPIGEPAFQRILATHVATAHKRALPLSPQ

Radius of gyration: 15.57 Å; chains: 1; bounding box: 45×40×36 Å

Secondary structure (DSSP, 8-state):
-TTTTT--S--TTTT--HHHHHHHHHHTT--HHHHTSPP-----TTSTT--HHHHHTS-HHHHHHHHTT----HHHHHHHHHHHHHTGGGSSPPP---